Protein AF-A0A1V5NI84-F1 (afdb_monomer_lite)

Secondary structure (DSSP, 8-state):
----------------TT---HHHHHHHHHHHHHHT--HHHHHHHHHHHHHHHHHHHTS-GGGEEEEEEEETTEEEEEEEE-TT-PPP------

pLDDT: mean 71.94, std 18.62, range [35.84, 92.94]

Foldseek 3Di:
DDDDDDDDDDDDPDPPDDPPPVVVVVQLVVCCVLVVDDSVRSVVVVVVVLVVVCVVVVADSQQWDWDWDDDPNDIDIDIDGDPVNDRDDPPPPD

Sequence (94 aa):
MIHTGARAGVSGPRPSRGEPDVVDAAKREILKDRLSLSDVEAIDLLNRLKADAAKQLGIPPSTIEIDFEFYGRELDFTITANMQNLPPTRSTRS

Radius of gyration: 20.02 Å; chains: 1; bounding box: 40×52×57 Å

Structure (mmCIF, N/CA/C/O backbone):
data_AF-A0A1V5NI84-F1
#
_entry.id   AF-A0A1V5NI84-F1
#
loop_
_atom_site.group_PDB
_atom_site.id
_atom_site.type_symbol
_atom_site.label_atom_id
_atom_site.label_alt_id
_atom_site.label_comp_id
_atom_site.label_asym_id
_atom_site.label_entity_id
_atom_site.label_seq_id
_atom_site.pdbx_PDB_ins_code
_atom_site.Cartn_x
_atom_site.Cartn_y
_atom_site.Cartn_z
_atom_site.occupancy
_atom_site.B_iso_or_equiv
_atom_site.auth_seq_id
_atom_site.auth_comp_id
_atom_site.auth_asym_id
_atom_site.auth_atom_id
_atom_site.pdbx_PDB_model_num
ATOM 1 N N . MET A 1 1 ? 27.010 -45.032 39.441 1.00 39.59 1 MET A N 1
ATOM 2 C CA . MET A 1 1 ? 26.280 -45.940 38.528 1.00 39.59 1 MET A CA 1
ATOM 3 C C . MET A 1 1 ? 25.020 -45.210 38.061 1.00 39.59 1 MET A C 1
ATOM 5 O O . MET A 1 1 ? 24.488 -44.427 38.833 1.00 39.59 1 MET A O 1
ATOM 9 N N . ILE A 1 2 ? 24.676 -45.344 36.780 1.00 46.66 2 ILE A N 1
ATOM 10 C CA . ILE A 1 2 ? 23.941 -44.385 35.927 1.00 46.66 2 ILE A CA 1
ATOM 11 C C . ILE A 1 2 ? 22.418 -44.669 35.872 1.00 46.66 2 ILE A C 1
ATOM 13 O O . ILE A 1 2 ? 22.030 -45.812 36.080 1.00 46.66 2 ILE A O 1
ATOM 17 N N . HIS A 1 3 ? 21.649 -43.649 35.449 1.00 35.84 3 HIS A N 1
ATOM 18 C CA . HIS A 1 3 ? 20.406 -43.626 34.629 1.00 35.84 3 HIS A CA 1
ATOM 19 C C . HIS A 1 3 ? 19.152 -43.104 35.358 1.00 35.84 3 HIS A C 1
ATOM 21 O O . HIS A 1 3 ? 18.746 -43.675 36.356 1.00 35.84 3 HIS A O 1
ATOM 27 N N . THR A 1 4 ? 18.588 -41.928 35.036 1.00 44.72 4 THR A N 1
ATOM 28 C CA . THR A 1 4 ? 17.927 -41.411 33.803 1.00 44.72 4 THR A CA 1
ATOM 29 C C . THR A 1 4 ? 16.409 -41.424 33.978 1.00 44.72 4 THR A C 1
ATOM 31 O O . THR A 1 4 ? 15.818 -42.454 34.274 1.00 44.72 4 THR A O 1
ATOM 34 N N . GLY A 1 5 ? 15.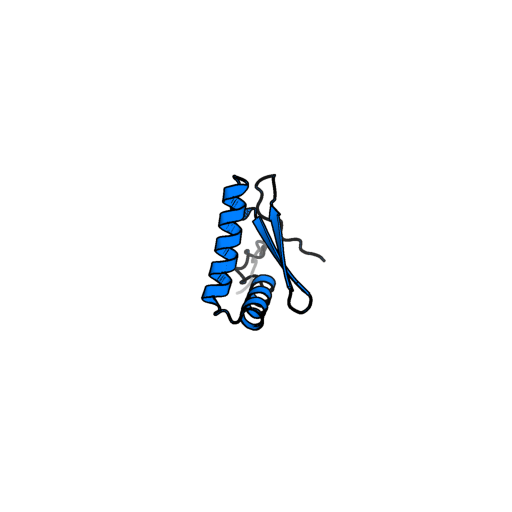777 -40.273 33.744 1.00 37.44 5 GLY A N 1
ATOM 35 C CA . GLY A 1 5 ? 14.322 -40.139 33.729 1.00 37.44 5 GLY A CA 1
ATOM 36 C C . GLY A 1 5 ? 13.870 -38.718 33.410 1.00 37.44 5 GLY A C 1
ATOM 37 O O . GLY A 1 5 ? 13.109 -38.129 34.169 1.00 37.44 5 GLY A O 1
ATOM 38 N N . ALA A 1 6 ? 14.379 -38.146 32.315 1.00 46.16 6 ALA A N 1
ATOM 39 C CA . ALA A 1 6 ? 13.898 -36.885 31.766 1.00 46.16 6 ALA A CA 1
ATOM 40 C C . ALA A 1 6 ? 12.445 -37.052 31.298 1.00 46.16 6 ALA A C 1
ATOM 42 O O . ALA A 1 6 ? 12.165 -37.855 30.407 1.00 46.16 6 ALA A O 1
ATOM 43 N N . ARG A 1 7 ? 11.517 -36.290 31.883 1.00 38.28 7 ARG A N 1
ATOM 44 C CA . ARG A 1 7 ? 10.143 -36.204 31.391 1.00 38.28 7 ARG A CA 1
ATOM 45 C C . ARG A 1 7 ? 10.032 -34.979 30.494 1.00 38.28 7 ARG A C 1
ATOM 47 O O . ARG A 1 7 ? 10.081 -33.842 30.956 1.00 38.28 7 ARG A O 1
ATOM 54 N N . ALA A 1 8 ? 9.944 -35.261 29.200 1.00 48.97 8 ALA A N 1
ATOM 55 C CA . ALA A 1 8 ? 9.717 -34.310 28.132 1.00 48.97 8 ALA A CA 1
ATOM 56 C C . ALA A 1 8 ? 8.455 -33.476 28.408 1.00 48.97 8 ALA A C 1
ATOM 58 O O . ALA A 1 8 ? 7.334 -33.980 28.359 1.00 48.97 8 ALA A O 1
ATOM 59 N N . GLY A 1 9 ? 8.655 -32.193 28.700 1.00 40.88 9 GLY A N 1
ATOM 60 C CA . GLY A 1 9 ? 7.628 -31.165 28.619 1.00 40.88 9 GLY A CA 1
ATOM 61 C C . GLY A 1 9 ? 7.666 -30.556 27.226 1.00 40.88 9 GLY A C 1
ATOM 62 O O . GLY A 1 9 ? 8.455 -29.656 26.970 1.00 40.88 9 GLY A O 1
ATOM 63 N N . VAL A 1 10 ? 6.872 -31.146 26.335 1.00 48.25 10 VAL A N 1
ATOM 64 C CA . VAL A 1 10 ? 6.300 -30.603 25.094 1.00 48.25 10 VAL A CA 1
ATOM 65 C C . VAL A 1 10 ? 6.969 -29.329 24.560 1.00 48.25 10 VAL A C 1
ATOM 67 O O . VAL A 1 10 ? 6.663 -28.206 24.960 1.00 48.25 10 VAL A O 1
ATOM 70 N N . SER A 1 11 ? 7.835 -29.526 23.567 1.00 42.22 11 SER A N 1
ATOM 71 C CA . SER A 1 11 ? 8.175 -28.525 22.563 1.00 42.22 11 SER A CA 1
ATOM 72 C C . SER A 1 11 ? 6.903 -28.105 21.822 1.00 42.22 11 SER A C 1
ATOM 74 O O . SER A 1 11 ? 6.532 -28.701 20.817 1.00 42.22 11 SER A O 1
ATOM 76 N N . GLY A 1 12 ? 6.214 -27.077 22.313 1.00 41.47 12 GLY A N 1
ATOM 77 C CA . GLY A 1 12 ? 5.402 -26.253 21.425 1.00 41.47 12 GLY A CA 1
ATOM 78 C C . GLY A 1 12 ? 6.359 -25.501 20.496 1.00 41.47 12 GLY A C 1
ATOM 79 O O . GLY A 1 12 ? 7.372 -24.989 20.993 1.00 41.47 12 GLY A O 1
ATOM 80 N N . PRO A 1 13 ? 6.118 -25.435 19.175 1.00 45.09 13 PRO A N 1
ATOM 81 C CA . PRO A 1 13 ? 6.891 -24.540 18.334 1.00 45.09 13 PRO A CA 1
ATOM 82 C C . PRO A 1 13 ? 6.666 -23.128 18.875 1.00 45.09 13 PRO A C 1
ATOM 84 O O . PRO A 1 13 ? 5.558 -22.592 18.848 1.00 45.09 13 PRO A O 1
ATOM 87 N N . ARG A 1 14 ? 7.725 -22.549 19.447 1.00 46.91 14 ARG A N 1
ATOM 88 C CA . ARG A 1 14 ? 7.783 -21.113 19.714 1.00 46.91 14 ARG A CA 1
ATOM 89 C C . ARG A 1 14 ? 7.434 -20.432 18.389 1.00 46.91 14 ARG A C 1
ATOM 91 O O . ARG A 1 14 ? 7.997 -20.859 17.380 1.00 46.91 14 ARG A O 1
ATOM 98 N N . PRO A 1 15 ? 6.542 -19.428 18.345 1.00 43.66 15 PRO A N 1
ATOM 99 C CA . PRO A 1 15 ? 6.365 -18.661 17.124 1.00 43.66 15 PRO A CA 1
ATOM 100 C C . PRO A 1 15 ? 7.738 -18.094 16.765 1.00 43.66 15 PRO A C 1
ATOM 102 O O . PRO A 1 15 ? 8.312 -17.306 17.523 1.00 43.66 15 PRO A O 1
ATOM 105 N N . SER A 1 16 ? 8.309 -18.604 15.674 1.00 45.38 16 SER A N 1
ATOM 106 C CA . SER A 1 16 ? 9.578 -18.138 15.145 1.00 45.38 16 SER A CA 1
ATOM 107 C C . SER A 1 16 ? 9.452 -16.639 14.956 1.00 45.38 16 SER A C 1
ATOM 109 O O . SER A 1 16 ? 8.573 -16.141 14.256 1.00 45.38 16 SER A O 1
ATOM 111 N N . ARG A 1 17 ? 10.300 -15.927 15.690 1.00 44.62 17 ARG A N 1
ATOM 112 C CA . ARG A 1 17 ? 10.521 -14.493 15.618 1.00 44.62 17 ARG A CA 1
ATOM 113 C C . ARG A 1 17 ? 10.579 -14.066 14.150 1.00 44.62 17 ARG A C 1
ATOM 115 O O . ARG A 1 17 ? 11.591 -14.318 13.513 1.00 44.62 17 ARG A O 1
ATOM 122 N N . GLY A 1 18 ? 9.495 -13.449 13.673 1.00 45.81 18 GLY A N 1
ATOM 123 C CA . GLY A 1 18 ? 9.388 -12.729 12.405 1.00 45.81 18 GLY A CA 1
ATOM 124 C C . GLY A 1 18 ? 10.189 -13.343 11.267 1.00 45.81 18 GLY A C 1
ATOM 125 O O . GLY A 1 18 ? 11.196 -12.766 10.866 1.00 45.81 18 GLY A O 1
ATOM 126 N N . GLU A 1 19 ? 9.746 -14.482 10.731 1.00 37.69 19 GLU A N 1
ATOM 127 C CA . GLU A 1 19 ? 10.066 -14.751 9.330 1.00 37.69 19 GLU A CA 1
ATOM 128 C C . GLU A 1 19 ? 9.519 -13.549 8.546 1.00 37.69 19 GLU A C 1
ATOM 130 O O . GLU A 1 19 ? 8.317 -13.282 8.655 1.00 37.69 19 GLU A O 1
ATOM 135 N N . PRO A 1 20 ? 10.363 -12.753 7.857 1.00 45.31 20 PRO A N 1
ATOM 136 C CA . PRO A 1 20 ? 9.849 -11.752 6.942 1.00 45.31 20 PRO A CA 1
ATOM 137 C C . PRO A 1 20 ? 8.990 -12.534 5.965 1.00 45.31 20 PRO A C 1
ATOM 139 O O . PRO A 1 20 ? 9.483 -13.448 5.305 1.00 45.31 20 PRO A O 1
ATOM 142 N N . ASP A 1 21 ? 7.693 -12.258 6.004 1.00 55.88 21 ASP A N 1
ATOM 143 C CA . ASP A 1 21 ? 6.697 -13.034 5.297 1.00 55.88 21 ASP A CA 1
ATOM 144 C C . ASP A 1 21 ? 7.160 -13.171 3.838 1.00 55.88 21 ASP A C 1
ATOM 146 O O . ASP A 1 21 ? 7.443 -12.184 3.161 1.00 55.88 21 ASP A O 1
ATOM 150 N N . VAL A 1 22 ? 7.435 -14.406 3.411 1.00 54.56 22 VAL A N 1
ATOM 151 C CA . VAL A 1 22 ? 8.147 -14.673 2.148 1.00 54.56 22 VAL A CA 1
ATOM 152 C C . VAL A 1 22 ? 7.358 -14.100 0.965 1.00 54.56 22 VAL A C 1
ATOM 154 O O . VAL A 1 22 ? 7.939 -13.677 -0.035 1.00 54.56 22 VAL A O 1
ATOM 157 N N . VAL A 1 23 ? 6.034 -14.007 1.124 1.00 54.09 23 VAL A N 1
ATOM 158 C CA 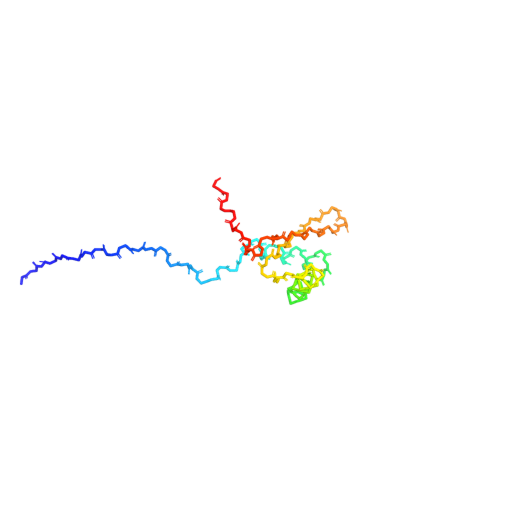. VAL A 1 23 ? 5.119 -13.355 0.186 1.00 54.09 23 VAL A CA 1
ATOM 159 C C . VAL A 1 23 ? 5.365 -11.847 0.159 1.00 54.09 23 VAL A C 1
ATOM 161 O O . VAL A 1 23 ? 5.445 -11.266 -0.916 1.00 54.09 23 VAL A O 1
ATOM 164 N N . ASP A 1 24 ? 5.570 -11.217 1.311 1.00 67.75 24 ASP A N 1
ATOM 165 C CA . ASP A 1 24 ? 5.920 -9.798 1.441 1.00 67.75 24 ASP A CA 1
ATOM 166 C C . ASP A 1 24 ? 7.272 -9.471 0.777 1.00 67.75 24 ASP A C 1
ATOM 168 O O . ASP A 1 24 ? 7.410 -8.458 0.097 1.00 67.75 24 ASP A O 1
ATOM 172 N N . ALA A 1 25 ? 8.264 -10.364 0.875 1.00 72.19 25 ALA A N 1
ATOM 173 C CA . ALA A 1 25 ? 9.544 -10.200 0.179 1.00 72.19 25 ALA A CA 1
ATOM 174 C C . ALA A 1 25 ? 9.415 -10.313 -1.351 1.00 72.19 25 ALA A C 1
ATOM 176 O O . ALA A 1 25 ? 9.949 -9.468 -2.071 1.00 72.19 25 ALA A O 1
ATOM 177 N N . ALA A 1 26 ? 8.674 -11.310 -1.845 1.00 75.12 26 ALA A N 1
ATOM 178 C CA . ALA A 1 26 ? 8.402 -11.462 -3.276 1.00 75.12 26 ALA A CA 1
ATOM 179 C C . ALA A 1 26 ? 7.618 -10.262 -3.828 1.00 75.12 26 ALA A C 1
ATOM 181 O O . ALA A 1 26 ? 7.934 -9.734 -4.891 1.00 75.12 26 ALA A O 1
ATOM 182 N N . LYS A 1 27 ? 6.640 -9.774 -3.062 1.00 73.62 27 LYS A N 1
ATOM 183 C CA . LYS A 1 27 ? 5.886 -8.563 -3.376 1.00 73.62 27 LYS A CA 1
ATOM 184 C C . LYS A 1 27 ? 6.808 -7.341 -3.510 1.00 73.62 27 LYS A C 1
ATOM 186 O O . LYS A 1 27 ? 6.756 -6.626 -4.512 1.00 73.62 27 LYS A O 1
ATOM 191 N N . ARG A 1 28 ? 7.705 -7.120 -2.546 1.00 78.81 28 ARG A N 1
ATOM 192 C CA . ARG A 1 28 ? 8.672 -6.010 -2.610 1.00 78.81 28 ARG A CA 1
ATOM 193 C C . ARG A 1 28 ? 9.572 -6.086 -3.845 1.00 78.81 28 ARG A C 1
ATOM 195 O O . ARG A 1 28 ? 9.758 -5.068 -4.503 1.00 78.81 28 ARG A O 1
ATOM 202 N N . GLU A 1 29 ? 10.084 -7.268 -4.187 1.00 80.06 29 GLU A N 1
ATOM 203 C CA . GLU A 1 29 ? 10.899 -7.484 -5.397 1.00 80.06 29 GLU A CA 1
ATOM 204 C C . GLU A 1 29 ? 10.162 -7.080 -6.679 1.00 80.06 29 GLU A C 1
ATOM 206 O O . GLU A 1 29 ? 10.723 -6.369 -7.511 1.00 80.06 29 GLU A O 1
ATOM 211 N N . ILE A 1 30 ? 8.889 -7.459 -6.815 1.00 81.06 30 ILE A N 1
ATOM 212 C CA . ILE A 1 30 ? 8.095 -7.122 -8.003 1.00 81.06 30 ILE A CA 1
ATOM 213 C C . ILE A 1 30 ? 7.864 -5.605 -8.093 1.00 81.06 30 ILE A C 1
ATOM 215 O O . ILE A 1 30 ? 7.998 -5.026 -9.169 1.00 81.06 30 ILE A O 1
ATOM 219 N N . LEU A 1 31 ? 7.558 -4.929 -6.981 1.00 82.75 31 LEU A N 1
ATOM 220 C CA . LEU A 1 31 ? 7.393 -3.469 -6.980 1.00 82.75 31 LEU A CA 1
ATOM 221 C C . LEU A 1 31 ? 8.689 -2.747 -7.369 1.00 82.75 31 LEU A C 1
ATOM 223 O O . LEU A 1 31 ? 8.641 -1.789 -8.139 1.00 82.75 31 LEU A O 1
ATOM 227 N N . LYS A 1 32 ? 9.842 -3.223 -6.884 1.00 85.56 32 LYS A N 1
ATOM 228 C CA . LYS A 1 32 ? 11.156 -2.668 -7.239 1.00 85.56 32 LYS A CA 1
ATOM 229 C C . LYS A 1 32 ? 11.427 -2.779 -8.735 1.00 85.56 32 LYS A C 1
ATOM 231 O O . LYS A 1 32 ? 11.765 -1.778 -9.360 1.00 85.56 32 LYS A O 1
ATOM 236 N N . ASP A 1 33 ? 11.236 -3.968 -9.307 1.00 83.75 33 ASP A N 1
ATOM 237 C CA . ASP A 1 33 ? 11.466 -4.223 -10.734 1.00 83.75 33 ASP A CA 1
ATOM 238 C C . ASP A 1 33 ? 10.531 -3.386 -11.620 1.00 83.75 33 ASP A C 1
ATOM 240 O O . ASP A 1 33 ? 10.965 -2.695 -12.541 1.00 83.75 33 ASP A O 1
ATOM 244 N N . ARG A 1 34 ? 9.233 -3.386 -11.305 1.00 83.38 34 ARG A N 1
ATOM 245 C CA . ARG A 1 34 ? 8.203 -2.854 -12.206 1.00 83.38 34 ARG A CA 1
ATOM 246 C C . ARG A 1 34 ? 8.012 -1.347 -12.089 1.00 83.38 34 ARG A C 1
ATOM 248 O O . ARG A 1 34 ? 7.657 -0.710 -13.077 1.00 83.38 34 ARG A O 1
ATOM 255 N N . LEU A 1 35 ? 8.248 -0.777 -10.907 1.00 84.38 35 LEU A N 1
ATOM 256 C CA . LEU A 1 35 ? 8.121 0.662 -10.651 1.00 84.38 35 LEU A CA 1
ATOM 257 C C . LEU A 1 35 ? 9.478 1.371 -10.542 1.00 84.38 35 LEU A C 1
ATOM 259 O O . LEU A 1 35 ? 9.506 2.578 -10.318 1.00 84.38 35 LEU A O 1
ATOM 263 N N . SER A 1 36 ? 10.594 0.647 -10.714 1.00 86.88 36 SER A N 1
ATOM 264 C CA . SER A 1 36 ? 11.956 1.178 -10.534 1.00 86.88 36 SER A CA 1
ATOM 265 C C . SER A 1 36 ? 12.176 1.816 -9.154 1.00 86.88 36 SER A C 1
ATOM 267 O O . SER A 1 36 ? 12.877 2.819 -9.029 1.00 86.88 36 SER A O 1
ATOM 269 N N . LEU A 1 37 ? 11.557 1.244 -8.119 1.00 85.94 37 LEU A N 1
ATOM 270 C CA . LEU A 1 37 ? 11.677 1.707 -6.736 1.00 85.94 37 LEU A CA 1
ATOM 271 C C . LEU A 1 37 ? 12.853 1.019 -6.039 1.00 85.94 37 LEU A C 1
ATOM 273 O O . LEU A 1 37 ? 13.159 -0.146 -6.301 1.00 85.94 37 LEU A O 1
ATOM 277 N N . SER A 1 38 ? 13.484 1.707 -5.091 1.00 88.00 38 SER A N 1
ATOM 278 C CA . SER A 1 38 ? 14.350 1.052 -4.111 1.00 88.00 38 SER A CA 1
ATOM 279 C C . SER A 1 38 ? 13.538 0.212 -3.114 1.00 88.00 38 SER A C 1
ATOM 281 O O . SER A 1 38 ? 12.325 0.366 -2.973 1.00 88.00 38 SER A O 1
ATOM 283 N N . ASP A 1 39 ? 14.212 -0.679 -2.382 1.00 81.19 39 ASP A N 1
ATOM 284 C CA . ASP A 1 39 ? 13.570 -1.523 -1.361 1.00 81.19 39 ASP A CA 1
ATOM 285 C C . ASP A 1 39 ? 12.862 -0.680 -0.284 1.00 81.19 39 ASP A C 1
ATOM 287 O O . ASP A 1 39 ? 11.727 -0.961 0.096 1.00 81.19 39 ASP A O 1
ATOM 291 N N . VAL A 1 40 ? 13.500 0.423 0.125 1.00 86.62 40 VAL A N 1
ATOM 292 C CA . VAL A 1 40 ? 12.947 1.379 1.093 1.00 86.62 40 VAL A CA 1
ATOM 293 C C . VAL A 1 40 ? 11.710 2.075 0.528 1.00 86.62 40 VAL A C 1
ATOM 295 O O . VAL A 1 40 ? 10.694 2.147 1.212 1.00 86.62 40 VAL A O 1
ATOM 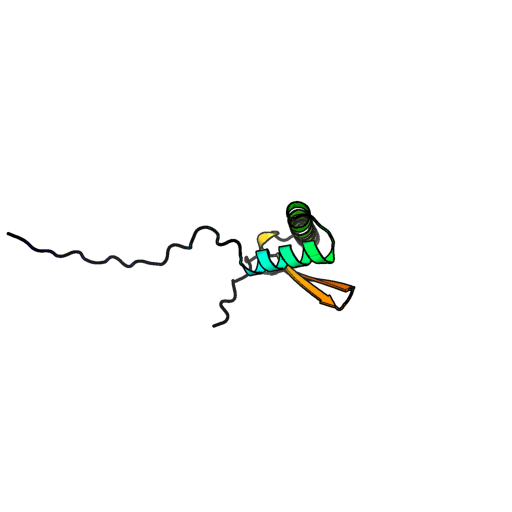298 N N . GLU A 1 41 ? 11.755 2.528 -0.726 1.00 86.69 41 GLU A N 1
ATOM 299 C CA . GLU A 1 41 ? 10.617 3.198 -1.365 1.00 86.69 41 GLU A CA 1
ATOM 300 C C . GLU A 1 41 ? 9.420 2.261 -1.566 1.00 86.69 41 GLU A C 1
ATOM 302 O O . GLU A 1 41 ? 8.278 2.678 -1.370 1.00 86.69 41 GLU A O 1
ATOM 307 N N . ALA A 1 42 ? 9.658 0.989 -1.902 1.00 85.94 42 ALA A N 1
ATOM 308 C CA . ALA A 1 42 ? 8.598 -0.011 -2.005 1.00 85.94 42 ALA A CA 1
ATOM 309 C C . ALA A 1 42 ? 7.928 -0.268 -0.642 1.00 85.94 42 ALA A C 1
ATOM 311 O O . ALA A 1 42 ? 6.700 -0.332 -0.555 1.00 85.94 42 ALA A O 1
ATOM 312 N N . ILE A 1 43 ? 8.719 -0.361 0.434 1.00 85.44 43 ILE A N 1
ATOM 313 C CA . ILE A 1 43 ? 8.209 -0.499 1.807 1.00 85.44 43 ILE A CA 1
ATOM 314 C C . ILE A 1 43 ? 7.411 0.743 2.220 1.00 85.44 43 ILE A C 1
ATOM 316 O O . ILE A 1 43 ? 6.311 0.619 2.762 1.00 85.44 43 ILE A O 1
ATOM 320 N N . ASP A 1 44 ? 7.939 1.939 1.956 1.00 89.44 44 ASP A N 1
ATOM 321 C CA . ASP A 1 44 ? 7.272 3.200 2.282 1.00 89.44 44 ASP A CA 1
ATOM 322 C C . ASP A 1 44 ? 5.942 3.352 1.541 1.00 89.44 44 ASP A C 1
ATOM 324 O O . ASP A 1 44 ? 4.951 3.772 2.142 1.00 89.44 44 ASP A O 1
ATOM 328 N N . LEU A 1 45 ? 5.886 2.971 0.262 1.00 87.31 45 LEU A N 1
ATOM 329 C CA . LEU A 1 45 ? 4.655 2.986 -0.524 1.00 87.31 45 LEU A CA 1
ATOM 330 C C . LEU A 1 45 ? 3.580 2.092 0.107 1.00 87.31 45 LEU A C 1
ATOM 332 O O . LEU A 1 45 ? 2.466 2.555 0.359 1.00 87.31 45 LEU A O 1
ATOM 336 N N . LEU A 1 46 ? 3.919 0.836 0.408 1.00 85.62 46 LEU A N 1
ATOM 337 C CA . LEU A 1 46 ? 2.983 -0.118 1.009 1.00 85.62 46 LEU A CA 1
ATOM 338 C C . LEU A 1 46 ? 2.503 0.348 2.390 1.00 85.62 46 LEU A C 1
ATOM 340 O O . LEU A 1 46 ? 1.307 0.293 2.685 1.00 85.62 46 LEU A O 1
ATOM 344 N N . ASN A 1 47 ? 3.408 0.868 3.220 1.00 88.44 47 ASN A N 1
ATOM 345 C CA . ASN A 1 47 ? 3.058 1.392 4.539 1.00 88.44 47 ASN A CA 1
ATOM 346 C C . ASN A 1 47 ? 2.139 2.616 4.457 1.00 88.44 47 ASN A C 1
ATOM 348 O O . ASN A 1 47 ? 1.192 2.715 5.241 1.00 88.44 47 ASN A O 1
ATOM 352 N N . ARG A 1 48 ? 2.379 3.530 3.508 1.00 90.62 48 ARG A N 1
ATOM 353 C CA . ARG A 1 48 ? 1.519 4.705 3.294 1.00 90.62 48 ARG A CA 1
ATOM 354 C C . ARG A 1 48 ? 0.131 4.305 2.816 1.00 90.62 48 ARG A C 1
ATOM 356 O O . ARG A 1 48 ? -0.841 4.709 3.444 1.00 90.62 48 ARG A O 1
ATOM 363 N N . LEU A 1 49 ? 0.034 3.443 1.800 1.00 88.69 49 LEU A N 1
ATOM 364 C CA . LEU A 1 49 ? -1.251 2.927 1.310 1.00 88.69 49 LEU A CA 1
ATOM 365 C C . LEU A 1 49 ? -2.066 2.288 2.440 1.00 88.69 49 LEU A C 1
ATOM 367 O O . LEU A 1 49 ? -3.261 2.549 2.587 1.00 88.69 49 LEU A O 1
ATOM 371 N N . LYS A 1 50 ? -1.398 1.501 3.288 1.00 89.75 50 LYS A N 1
ATOM 372 C CA . LYS A 1 50 ? -2.015 0.842 4.439 1.00 89.75 50 LYS A CA 1
ATOM 373 C C . LYS A 1 50 ? -2.523 1.845 5.471 1.00 89.75 50 LYS A C 1
ATOM 375 O O . LYS A 1 50 ? -3.646 1.712 5.954 1.00 89.75 50 LYS A O 1
ATOM 380 N N . ALA A 1 51 ? -1.709 2.844 5.808 1.00 90.44 51 ALA A N 1
ATOM 381 C CA . ALA A 1 51 ? -2.057 3.875 6.779 1.00 90.44 51 ALA A CA 1
ATOM 382 C C . ALA A 1 51 ? -3.199 4.776 6.286 1.00 90.44 51 ALA A C 1
ATOM 384 O O . ALA A 1 51 ? -4.115 5.069 7.056 1.00 90.44 51 ALA A O 1
ATOM 385 N N . ASP A 1 52 ? -3.177 5.178 5.015 1.00 92.94 52 ASP A N 1
ATOM 386 C CA . ASP A 1 52 ? -4.223 6.011 4.421 1.00 92.94 52 ASP A CA 1
ATOM 387 C C . ASP A 1 52 ? -5.557 5.264 4.339 1.00 92.94 52 ASP A C 1
ATOM 389 O O . ASP A 1 52 ? -6.582 5.808 4.756 1.00 92.94 52 ASP A O 1
ATOM 393 N N . ALA A 1 53 ? -5.557 4.002 3.898 1.00 90.31 53 ALA A N 1
ATOM 394 C CA . ALA A 1 53 ? -6.767 3.179 3.881 1.00 90.31 53 ALA A CA 1
ATOM 395 C C . ALA A 1 53 ? -7.342 2.971 5.290 1.00 90.31 53 ALA A C 1
ATOM 397 O O . ALA A 1 53 ? -8.536 3.167 5.516 1.00 90.31 53 ALA A O 1
ATOM 398 N N . ALA A 1 54 ? -6.487 2.645 6.263 1.00 89.62 54 ALA A N 1
ATOM 399 C CA . ALA A 1 54 ? -6.884 2.490 7.660 1.00 89.62 54 ALA A CA 1
ATOM 400 C C . ALA A 1 54 ? -7.516 3.771 8.225 1.00 89.62 54 ALA A C 1
ATOM 402 O O . ALA A 1 54 ? -8.568 3.726 8.865 1.00 89.62 54 ALA A O 1
ATOM 403 N N . LYS A 1 55 ? -6.909 4.930 7.934 1.00 92.94 55 LYS A N 1
ATOM 404 C CA . LYS A 1 55 ? -7.404 6.244 8.355 1.00 92.94 55 LYS A CA 1
ATOM 405 C C . LYS A 1 55 ? -8.758 6.577 7.731 1.00 92.94 55 LYS A C 1
ATOM 407 O O . LYS A 1 55 ? -9.625 7.081 8.438 1.00 92.94 55 LYS A O 1
ATOM 412 N N . GLN A 1 56 ? -8.946 6.301 6.441 1.00 91.62 56 GLN A N 1
ATOM 413 C CA . GLN A 1 56 ? -10.220 6.541 5.753 1.00 91.62 56 GLN A CA 1
ATOM 414 C C . GLN A 1 56 ? -11.348 5.659 6.299 1.00 91.62 56 GLN A C 1
ATOM 416 O O . GLN A 1 56 ? -12.481 6.118 6.415 1.00 91.62 56 GLN A O 1
ATOM 421 N N . LEU A 1 57 ? -11.033 4.416 6.666 1.00 88.38 57 LEU A N 1
ATOM 422 C CA . LEU A 1 57 ? -12.002 3.456 7.197 1.00 88.38 57 LEU A CA 1
ATOM 423 C C . LEU A 1 57 ? -12.204 3.560 8.718 1.00 88.38 57 LEU A C 1
ATOM 425 O O . LEU A 1 57 ? -13.127 2.949 9.250 1.00 88.38 57 LEU A O 1
ATOM 429 N N . GLY A 1 58 ? -11.366 4.322 9.427 1.00 89.06 58 GLY A N 1
ATOM 430 C CA . GLY A 1 58 ? -11.442 4.467 10.883 1.00 89.06 58 GLY A CA 1
ATOM 431 C C . GLY A 1 58 ? -11.071 3.194 11.651 1.00 89.06 58 GLY A C 1
ATOM 432 O O . GLY A 1 58 ? -11.590 2.969 12.743 1.00 89.06 58 GLY A O 1
ATOM 433 N N . ILE A 1 59 ? -10.189 2.360 11.091 1.00 87.94 59 ILE A N 1
ATOM 434 C CA . ILE A 1 59 ? -9.779 1.070 11.669 1.00 87.94 59 ILE A CA 1
ATOM 435 C C . ILE A 1 59 ? -8.260 1.004 11.893 1.00 87.94 59 ILE A C 1
ATOM 437 O O . ILE A 1 59 ? -7.517 1.797 11.311 1.00 87.94 59 ILE A O 1
ATOM 441 N N . PRO A 1 60 ? -7.750 0.084 12.735 1.00 87.44 60 PRO A N 1
ATOM 442 C CA . PRO A 1 60 ? -6.313 -0.066 12.934 1.00 87.44 60 PRO A CA 1
ATOM 443 C C . PRO A 1 60 ? -5.621 -0.546 11.648 1.00 87.44 60 PRO A C 1
ATOM 445 O O . PRO A 1 60 ? -6.108 -1.474 11.011 1.00 87.44 60 PRO A O 1
ATOM 448 N N . PRO A 1 61 ? -4.433 -0.031 11.285 1.00 84.31 61 PRO A N 1
ATOM 449 C CA . PRO A 1 61 ? -3.742 -0.475 10.076 1.00 84.31 61 PRO A CA 1
ATOM 450 C C . PRO A 1 61 ? -3.406 -1.965 10.115 1.00 84.31 61 PRO A C 1
ATOM 452 O O . PRO A 1 61 ? -3.374 -2.604 9.076 1.00 84.31 61 PRO A O 1
ATOM 455 N N . SER A 1 62 ? -3.219 -2.568 11.290 1.00 84.00 62 SER A N 1
ATOM 456 C CA . SER A 1 62 ? -2.970 -4.009 11.428 1.00 84.00 62 SER A CA 1
ATOM 457 C C . SER A 1 62 ? -4.083 -4.907 10.872 1.00 84.00 62 SER A C 1
ATOM 459 O O . SER A 1 62 ? -3.843 -6.098 10.716 1.00 84.00 62 SER A O 1
ATOM 461 N N . THR A 1 63 ? -5.268 -4.368 10.581 1.00 86.19 63 THR A N 1
ATOM 462 C CA . THR A 1 63 ? -6.440 -5.098 10.062 1.00 86.19 63 THR A CA 1
ATOM 463 C C . THR A 1 63 ? -6.589 -4.960 8.543 1.00 86.19 63 THR A C 1
ATOM 465 O O . THR A 1 63 ? -7.511 -5.530 7.957 1.00 86.19 63 THR A O 1
ATOM 468 N N . I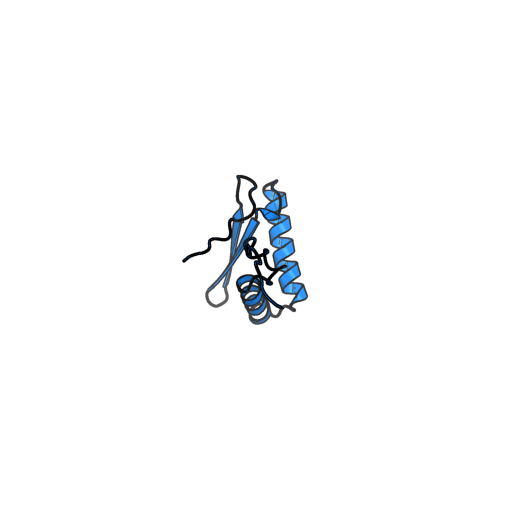LE A 1 64 ? -5.678 -4.206 7.918 1.00 84.44 64 ILE A N 1
ATOM 469 C CA . ILE A 1 64 ? -5.586 -3.997 6.477 1.00 84.44 64 ILE A CA 1
ATOM 470 C C . ILE A 1 64 ? -4.559 -4.960 5.874 1.00 84.44 64 ILE A C 1
ATOM 472 O O . ILE A 1 64 ? -3.393 -5.004 6.292 1.00 84.44 64 ILE A O 1
ATOM 476 N N . GLU A 1 65 ? -4.976 -5.662 4.829 1.00 88.38 65 GLU A N 1
ATOM 477 C CA . GLU A 1 65 ? -4.117 -6.414 3.920 1.00 88.38 65 GLU A CA 1
ATOM 478 C C . GLU A 1 65 ? -4.031 -5.700 2.575 1.00 88.38 65 GLU A C 1
ATOM 480 O O . GLU A 1 65 ? -5.025 -5.166 2.079 1.00 88.38 65 GLU A O 1
ATOM 485 N N . ILE A 1 66 ? -2.831 -5.694 1.993 1.00 84.44 66 ILE A N 1
ATOM 486 C CA . ILE A 1 66 ? -2.594 -5.166 0.652 1.00 84.44 66 ILE A CA 1
ATOM 487 C C . ILE A 1 66 ? -2.109 -6.310 -0.225 1.00 84.44 66 ILE A C 1
ATOM 489 O O . ILE A 1 66 ? -1.109 -6.980 0.060 1.00 84.44 66 ILE A O 1
ATOM 493 N N . ASP A 1 67 ? -2.834 -6.504 -1.310 1.00 84.69 67 ASP A N 1
ATOM 494 C CA . ASP A 1 67 ? -2.431 -7.335 -2.423 1.00 84.69 67 ASP A CA 1
ATOM 495 C C . ASP A 1 67 ? -2.329 -6.481 -3.682 1.00 84.69 67 ASP A C 1
ATOM 497 O O . ASP A 1 67 ? -2.849 -5.361 -3.735 1.00 84.69 67 ASP A O 1
ATOM 501 N N . PHE A 1 68 ? -1.611 -6.978 -4.676 1.00 83.81 68 PHE A N 1
ATOM 502 C CA . PHE A 1 68 ? -1.496 -6.290 -5.945 1.00 83.81 68 PHE A CA 1
ATOM 503 C C . PHE A 1 68 ? -1.211 -7.275 -7.062 1.00 83.81 68 PHE A C 1
ATOM 505 O O . PHE A 1 68 ? -0.489 -8.257 -6.886 1.00 83.81 68 PHE A O 1
ATOM 512 N N . GLU A 1 69 ? -1.741 -6.958 -8.233 1.00 81.31 69 GLU A N 1
ATOM 513 C CA . GLU A 1 69 ? -1.565 -7.752 -9.437 1.00 81.31 69 GLU A CA 1
ATOM 514 C C . GLU A 1 69 ? -1.112 -6.848 -10.584 1.00 81.31 69 GLU A C 1
ATOM 516 O O . GLU A 1 69 ? -1.502 -5.684 -10.685 1.00 81.31 69 GLU A O 1
ATOM 521 N N . PHE A 1 70 ? -0.234 -7.378 -11.435 1.00 77.56 70 PHE A N 1
ATOM 522 C CA . PHE A 1 70 ? 0.248 -6.674 -12.618 1.00 77.56 70 PHE A CA 1
ATOM 523 C C . PHE A 1 70 ? -0.412 -7.248 -13.867 1.00 77.56 70 PHE A C 1
ATOM 525 O O . PHE A 1 70 ? -0.174 -8.405 -14.216 1.00 77.56 70 PHE A O 1
ATOM 532 N N . TYR A 1 71 ? -1.121 -6.408 -14.617 1.00 81.00 71 TYR A N 1
ATOM 533 C CA . TYR A 1 71 ? -1.673 -6.761 -15.924 1.00 81.00 71 TYR A CA 1
ATOM 534 C C . TYR A 1 71 ? -0.925 -6.008 -17.019 1.00 81.00 71 TYR A C 1
ATOM 536 O O . TYR A 1 71 ? -1.250 -4.888 -17.409 1.00 81.00 71 TYR A O 1
ATOM 544 N N . GLY A 1 72 ? 0.154 -6.614 -17.515 1.00 81.50 72 GLY A N 1
ATOM 545 C CA . GLY A 1 72 ? 0.994 -5.993 -18.538 1.00 81.50 72 GLY A CA 1
ATOM 546 C C . GLY A 1 72 ? 1.715 -4.747 -18.013 1.00 81.50 72 GLY A C 1
ATOM 547 O O . GLY A 1 72 ? 2.808 -4.873 -17.464 1.00 81.50 72 GLY A O 1
ATOM 548 N N . ARG A 1 73 ? 1.134 -3.560 -18.227 1.00 82.81 73 ARG A N 1
ATOM 549 C CA . ARG A 1 73 ? 1.646 -2.259 -17.744 1.00 82.81 73 ARG A CA 1
ATOM 550 C C . ARG A 1 73 ? 0.784 -1.642 -16.643 1.00 82.81 73 ARG A C 1
ATOM 552 O O . ARG A 1 73 ? 1.137 -0.587 -16.128 1.00 82.81 73 ARG A O 1
ATOM 559 N N . GLU A 1 74 ? -0.333 -2.274 -16.322 1.00 82.38 74 GLU A N 1
ATOM 560 C CA . GLU A 1 74 ? -1.241 -1.833 -15.275 1.00 82.38 74 GLU A CA 1
ATOM 561 C C . GLU A 1 74 ? -0.845 -2.494 -13.954 1.00 82.38 74 GLU A C 1
ATOM 563 O O . GLU A 1 74 ? -0.348 -3.626 -13.932 1.00 82.38 74 GLU A O 1
ATOM 568 N N . LEU A 1 75 ? -1.022 -1.745 -12.869 1.00 83.25 75 LEU A N 1
ATOM 569 C CA . LEU A 1 75 ? -0.811 -2.196 -11.503 1.00 83.25 75 LEU A CA 1
ATOM 570 C C . LEU A 1 75 ? -2.107 -1.968 -10.741 1.00 83.25 75 LEU A C 1
ATOM 572 O O . LEU A 1 75 ? -2.485 -0.823 -10.488 1.00 83.25 75 LEU A O 1
ATOM 576 N N . ASP A 1 76 ? -2.751 -3.064 -10.370 1.00 86.75 76 ASP A N 1
ATOM 577 C CA . ASP A 1 76 ? -3.955 -3.051 -9.560 1.00 86.75 76 ASP A CA 1
ATOM 578 C C . ASP A 1 76 ? -3.600 -3.297 -8.102 1.00 86.75 76 ASP A C 1
ATOM 580 O O . ASP A 1 76 ? -2.893 -4.247 -7.773 1.00 86.75 76 ASP A O 1
ATOM 584 N N . PHE A 1 77 ? -4.119 -2.446 -7.218 1.00 85.69 77 PHE A N 1
ATOM 585 C CA . PHE A 1 77 ? -4.006 -2.617 -5.775 1.00 85.69 77 PHE A CA 1
ATOM 586 C C . PHE A 1 77 ? -5.342 -3.085 -5.211 1.00 85.69 77 PHE A C 1
ATOM 588 O O . PHE A 1 77 ? -6.359 -2.406 -5.351 1.00 85.69 77 PHE A O 1
ATOM 595 N N . THR A 1 78 ? -5.323 -4.210 -4.504 1.00 87.88 78 THR A N 1
ATOM 596 C CA . THR A 1 78 ? -6.469 -4.689 -3.733 1.00 87.88 78 THR A CA 1
ATOM 597 C C . THR A 1 78 ? -6.205 -4.452 -2.256 1.00 87.88 78 THR A C 1
ATOM 599 O O . THR A 1 78 ? -5.291 -5.030 -1.668 1.00 87.88 78 THR A O 1
ATOM 602 N N . ILE A 1 79 ? -7.024 -3.603 -1.640 1.00 87.31 79 ILE A N 1
ATOM 603 C CA . ILE A 1 79 ? -6.959 -3.319 -0.207 1.00 87.31 79 ILE A CA 1
ATOM 604 C C . ILE A 1 79 ? -8.124 -4.030 0.468 1.00 87.31 79 ILE A C 1
ATOM 606 O O . ILE A 1 79 ? -9.285 -3.711 0.216 1.00 87.31 79 ILE A O 1
ATOM 610 N N . THR A 1 80 ? -7.812 -4.984 1.339 1.00 88.31 80 THR A N 1
ATOM 611 C CA . THR A 1 80 ? -8.817 -5.739 2.091 1.00 88.31 80 THR A CA 1
ATOM 612 C C . THR A 1 80 ? -8.789 -5.310 3.548 1.00 88.31 80 THR A C 1
ATOM 614 O O . THR A 1 80 ? -7.747 -5.339 4.198 1.00 88.31 80 THR A O 1
ATOM 617 N N . ALA A 1 81 ? -9.946 -4.907 4.063 1.00 85.38 81 ALA A N 1
ATOM 618 C CA . ALA A 1 81 ? -10.117 -4.486 5.444 1.00 85.38 81 ALA A CA 1
ATOM 619 C C . ALA A 1 81 ? -10.945 -5.511 6.218 1.00 85.38 81 ALA A C 1
ATOM 621 O O . ALA A 1 81 ? -12.092 -5.795 5.864 1.00 85.38 81 ALA A O 1
ATOM 622 N N . ASN A 1 82 ? -10.405 -6.020 7.324 1.00 80.00 82 ASN A N 1
ATOM 623 C CA . ASN A 1 82 ? -11.204 -6.792 8.264 1.00 80.00 82 ASN A CA 1
ATOM 624 C C . ASN A 1 82 ? -12.025 -5.842 9.154 1.00 80.00 82 ASN A C 1
ATOM 626 O O . ASN A 1 82 ? -11.505 -5.239 10.094 1.00 80.00 82 ASN A O 1
ATOM 630 N N . MET A 1 83 ? -13.330 -5.739 8.882 1.00 78.94 83 MET A N 1
ATOM 631 C CA . MET A 1 83 ? -14.245 -4.865 9.634 1.00 78.94 83 MET A CA 1
ATOM 632 C C . MET A 1 83 ? -14.532 -5.332 11.070 1.00 78.94 83 MET A C 1
ATOM 634 O O . MET A 1 83 ? -15.093 -4.576 11.856 1.00 78.94 83 MET A O 1
ATOM 638 N N . GLN A 1 84 ? -14.129 -6.550 11.448 1.00 80.00 84 GLN A N 1
ATOM 639 C CA . GLN A 1 84 ? -14.145 -6.995 12.848 1.00 80.00 84 GLN A CA 1
ATOM 640 C C . GLN A 1 84 ? -12.934 -6.469 13.633 1.00 80.00 84 GLN A C 1
ATOM 642 O O . GLN A 1 84 ? -12.780 -6.778 14.812 1.00 80.00 84 GLN A O 1
ATOM 647 N N . ASN A 1 85 ? -12.068 -5.679 12.990 1.00 71.00 85 ASN A N 1
ATOM 648 C CA . ASN A 1 85 ? -10.823 -5.151 13.537 1.00 71.00 85 ASN A CA 1
ATOM 649 C C . ASN A 1 85 ? -9.845 -6.226 14.031 1.00 71.00 85 ASN A C 1
ATOM 651 O O . ASN A 1 85 ? -8.991 -5.965 14.881 1.00 71.00 85 ASN A O 1
ATOM 655 N N . LEU A 1 86 ? -9.955 -7.437 13.493 1.00 72.12 86 LEU A N 1
ATOM 656 C CA . LEU A 1 86 ? -9.020 -8.514 13.775 1.00 72.12 86 LEU A CA 1
ATOM 657 C C . LEU A 1 86 ? -7.827 -8.420 12.818 1.00 72.12 86 LEU A C 1
ATOM 659 O O . LEU A 1 86 ? -8.010 -8.056 11.652 1.00 72.12 86 LEU A O 1
ATOM 663 N N . PRO A 1 87 ? -6.605 -8.739 13.280 1.00 62.84 87 PRO A N 1
ATOM 664 C CA . PRO A 1 87 ? -5.488 -8.905 12.366 1.00 62.84 87 PRO A CA 1
ATOM 665 C C . PRO A 1 87 ? -5.817 -10.028 11.373 1.00 62.84 87 PRO A C 1
ATOM 667 O O . PRO A 1 87 ? -6.541 -10.967 11.730 1.00 62.84 87 PRO A O 1
ATOM 670 N N . PRO A 1 88 ? -5.303 -9.953 10.140 1.00 63.81 88 PRO A N 1
ATOM 671 C CA . PRO A 1 88 ? -5.573 -10.966 9.140 1.00 63.81 88 PRO A 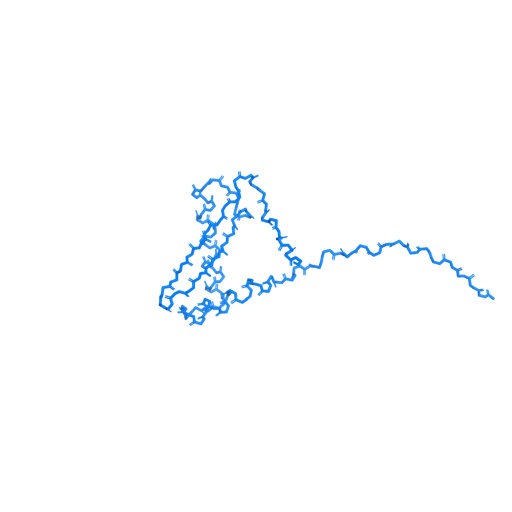CA 1
ATOM 672 C C . PRO A 1 88 ? -5.163 -12.343 9.649 1.00 63.81 88 PRO A C 1
ATOM 674 O O . PRO A 1 88 ? -4.037 -12.568 10.103 1.00 63.81 88 PRO A O 1
ATOM 677 N N . THR A 1 89 ? -6.113 -13.275 9.630 1.00 65.00 89 THR A N 1
ATOM 678 C CA . THR A 1 89 ? -5.840 -14.660 9.991 1.00 65.00 89 THR A CA 1
ATOM 679 C C . THR A 1 89 ? -4.992 -15.246 8.880 1.00 65.00 89 THR A C 1
ATOM 681 O O . THR A 1 89 ? -5.502 -15.463 7.782 1.00 65.00 89 THR A O 1
ATOM 684 N N . ARG A 1 90 ? -3.705 -15.486 9.160 1.00 54.69 90 ARG A N 1
ATOM 685 C CA . ARG A 1 90 ? -2.783 -16.182 8.256 1.00 54.69 90 ARG A CA 1
ATOM 686 C C . ARG A 1 90 ? -3.455 -17.471 7.785 1.00 54.69 90 ARG A C 1
ATOM 688 O O . ARG A 1 90 ? -3.530 -18.437 8.541 1.00 54.69 90 ARG A O 1
ATOM 695 N N . SER A 1 91 ? -3.988 -17.471 6.566 1.00 46.09 91 SER A N 1
ATOM 696 C CA . SER A 1 91 ? -4.640 -18.649 6.008 1.00 46.09 91 SER A CA 1
ATOM 697 C C . SER A 1 91 ? -3.535 -19.630 5.638 1.00 46.09 91 SER A C 1
ATOM 699 O O . SER A 1 91 ? -2.900 -19.518 4.592 1.00 46.09 91 SER A O 1
ATOM 701 N N . THR A 1 92 ? -3.233 -20.560 6.542 1.00 51.84 92 THR A N 1
ATOM 702 C CA . THR A 1 92 ? -2.388 -21.716 6.247 1.00 51.84 92 THR A CA 1
ATOM 703 C C . THR A 1 92 ? 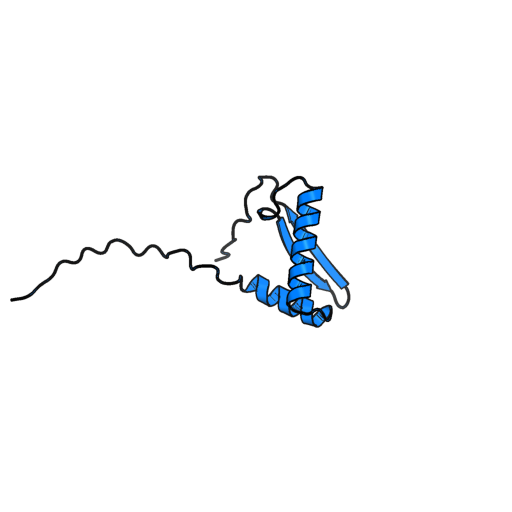-3.181 -22.622 5.315 1.00 51.84 92 THR A C 1
ATOM 705 O O . THR A 1 92 ? -3.867 -23.542 5.763 1.00 51.84 92 THR A O 1
ATOM 708 N N . ARG A 1 93 ? -3.158 -22.318 4.016 1.00 40.50 93 ARG A N 1
ATOM 709 C CA . ARG A 1 93 ? -3.719 -23.206 3.002 1.00 40.50 93 ARG A CA 1
ATOM 710 C C . ARG A 1 93 ? -2.859 -24.473 3.000 1.00 40.50 93 ARG A C 1
ATOM 712 O O . ARG A 1 93 ? -1.693 -24.419 2.618 1.00 40.50 93 ARG A O 1
ATOM 719 N N . SER A 1 94 ? -3.418 -25.541 3.574 1.00 39.31 94 SER A N 1
ATOM 720 C CA . SER A 1 94 ? -2.873 -26.905 3.535 1.00 39.31 94 SER A CA 1
ATOM 721 C C . SER A 1 94 ? -3.069 -27.523 2.158 1.00 39.31 94 SER A C 1
ATOM 723 O O . SER A 1 94 ? -4.036 -27.110 1.475 1.00 39.31 94 SER A O 1
#